Protein AF-A0A930MEM5-F1 (afdb_monomer_lite)

Secondary structure (DSSP, 8-state):
--EEEETTEEEE----TT-TT-S-GGG-S-HHHHHHHHHHHHSHHHHHHHHHHHHHHHHHHHHHHHHHHHHHHHHHHHHHHHHTT--HHHHHHHHT--HHHHHHHHHTT--

Foldseek 3Di:
DDFDDPDPDTPPPDLDDDDLPPPQLVPHPDVVSSVLSCCLRPPPVNVVVVVVVVVVVVVVVVVVCVVVVVVVVLLVVLVVCVVVVDDLVRSCVVVVHDSVVSVVSVVVVVD

Radius of gyration: 24.51 Å; chains: 1; bounding box: 54×25×56 Å

Structure (mmCIF, N/CA/C/O backbone):
data_AF-A0A930MEM5-F1
#
_entry.id   AF-A0A930MEM5-F1
#
loop_
_atom_site.group_PDB
_atom_site.id
_atom_site.type_symbol
_atom_site.label_atom_id
_atom_site.label_alt_id
_atom_site.label_comp_id
_atom_site.label_asym_id
_atom_site.label_entity_id
_atom_site.label_seq_id
_atom_site.pdbx_PDB_ins_code
_atom_site.Cartn_x
_atom_site.Cartn_y
_atom_site.Cartn_z
_atom_site.occupancy
_atom_site.B_iso_or_equiv
_atom_site.auth_seq_id
_atom_site.auth_comp_id
_atom_site.auth_asym_id
_atom_site.auth_atom_id
_atom_site.pdbx_PDB_model_num
ATOM 1 N N . MET A 1 1 ? 33.765 -7.103 -12.739 1.00 38.62 1 MET A N 1
ATOM 2 C CA . MET A 1 1 ? 32.690 -7.009 -11.730 1.00 38.62 1 MET A CA 1
ATOM 3 C C . MET A 1 1 ? 32.521 -5.532 -11.429 1.00 38.62 1 MET A C 1
ATOM 5 O O . MET A 1 1 ? 33.348 -4.987 -10.713 1.00 38.62 1 MET A O 1
ATOM 9 N N . PHE A 1 2 ? 31.564 -4.862 -12.070 1.00 33.53 2 PHE A N 1
ATOM 10 C CA . PHE A 1 2 ? 31.296 -3.450 -11.795 1.00 33.53 2 PHE A CA 1
ATOM 11 C C . PHE A 1 2 ? 30.128 -3.345 -10.818 1.00 33.53 2 PHE A C 1
ATOM 13 O O . PHE A 1 2 ? 29.073 -3.948 -11.015 1.00 33.53 2 PHE A O 1
ATOM 20 N N . THR A 1 3 ? 30.357 -2.628 -9.723 1.00 37.00 3 THR A N 1
ATOM 21 C CA . THR A 1 3 ? 29.376 -2.343 -8.681 1.00 37.00 3 THR A CA 1
ATOM 22 C C . THR A 1 3 ? 28.852 -0.924 -8.895 1.00 37.00 3 THR A C 1
ATOM 24 O O . THR A 1 3 ? 29.540 0.056 -8.627 1.00 37.00 3 THR A O 1
ATOM 27 N N . GLY A 1 4 ? 27.630 -0.803 -9.413 1.00 39.72 4 GLY A N 1
ATOM 28 C CA . GLY A 1 4 ? 26.894 0.463 -9.445 1.00 39.72 4 GLY A CA 1
ATOM 29 C C . GLY A 1 4 ? 25.936 0.541 -8.256 1.00 39.72 4 GLY A C 1
ATOM 30 O O . GLY A 1 4 ? 25.248 -0.435 -7.958 1.00 39.72 4 GLY A O 1
ATOM 31 N N . LYS A 1 5 ? 25.894 1.681 -7.558 1.00 32.31 5 LYS A N 1
ATOM 32 C CA . LYS A 1 5 ? 24.940 1.921 -6.463 1.00 32.31 5 LYS A CA 1
ATOM 33 C C . LYS A 1 5 ? 23.632 2.495 -7.009 1.00 32.31 5 LYS A C 1
ATOM 35 O O . LYS A 1 5 ? 23.664 3.496 -7.719 1.00 32.31 5 LYS A O 1
ATOM 40 N N . LEU A 1 6 ? 22.497 1.917 -6.612 1.00 35.53 6 LEU A N 1
ATOM 41 C CA . LEU A 1 6 ? 21.186 2.572 -6.665 1.00 35.53 6 LEU A CA 1
ATOM 42 C C . LEU A 1 6 ? 20.734 2.791 -5.211 1.00 35.53 6 LEU A C 1
ATOM 44 O O . LEU A 1 6 ? 20.148 1.907 -4.589 1.00 35.53 6 LEU A O 1
ATOM 48 N N . GLY A 1 7 ? 21.090 3.945 -4.641 1.00 51.25 7 GLY A N 1
ATOM 49 C CA . GLY A 1 7 ? 20.902 4.227 -3.211 1.00 51.25 7 GLY A CA 1
ATOM 50 C C . GLY A 1 7 ? 21.789 3.358 -2.304 1.00 51.25 7 GLY A C 1
ATOM 51 O O . GLY A 1 7 ? 22.950 3.102 -2.633 1.00 51.25 7 GLY A O 1
ATOM 52 N N . ASP A 1 8 ?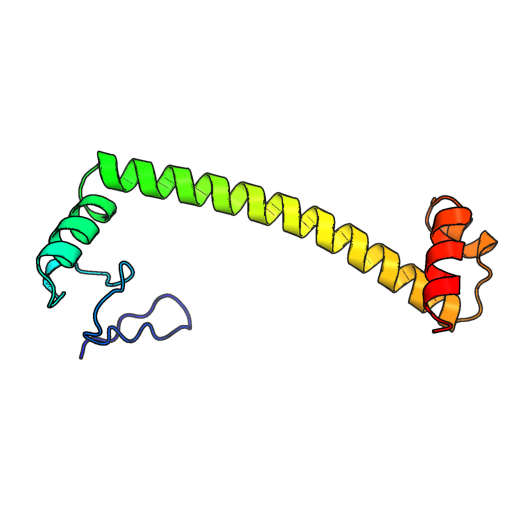 21.240 2.893 -1.176 1.00 35.03 8 ASP A N 1
ATOM 53 C CA . ASP A 1 8 ? 21.941 2.045 -0.190 1.00 35.03 8 ASP A CA 1
ATOM 54 C C . ASP A 1 8 ? 21.992 0.557 -0.578 1.00 35.03 8 ASP A C 1
ATOM 56 O O . ASP A 1 8 ? 22.630 -0.254 0.096 1.00 35.03 8 ASP A O 1
ATOM 60 N N . TYR A 1 9 ? 21.355 0.186 -1.691 1.00 33.84 9 TYR A N 1
ATOM 61 C CA . TYR A 1 9 ? 21.375 -1.175 -2.206 1.00 33.84 9 TYR A CA 1
ATOM 62 C C . TYR A 1 9 ? 22.519 -1.342 -3.209 1.00 33.84 9 TYR A C 1
ATOM 64 O O . TYR A 1 9 ? 22.575 -0.694 -4.260 1.00 33.84 9 TYR A O 1
ATOM 72 N N . ALA A 1 10 ? 23.444 -2.248 -2.892 1.00 32.66 10 ALA A N 1
ATOM 73 C CA . ALA A 1 10 ? 24.429 -2.726 -3.849 1.00 32.66 10 ALA A CA 1
ATOM 74 C C . ALA A 1 10 ? 23.713 -3.592 -4.898 1.00 32.66 10 ALA A C 1
ATOM 76 O O . ALA A 1 10 ? 23.394 -4.751 -4.637 1.00 32.66 10 ALA A O 1
ATOM 77 N N . ILE A 1 11 ? 23.459 -3.045 -6.091 1.00 39.72 11 ILE A N 1
ATOM 78 C CA . ILE A 1 11 ? 23.031 -3.862 -7.228 1.00 39.72 11 ILE A CA 1
ATOM 79 C C . ILE A 1 11 ? 24.284 -4.545 -7.759 1.00 39.72 11 ILE A C 1
ATOM 81 O O . ILE A 1 11 ? 25.068 -3.977 -8.522 1.00 39.72 11 ILE A O 1
ATOM 85 N N . ILE A 1 12 ? 24.503 -5.781 -7.317 1.00 40.81 12 ILE A N 1
ATOM 86 C CA . ILE A 1 12 ? 25.524 -6.621 -7.922 1.00 40.81 12 ILE A CA 1
ATOM 87 C C . ILE A 1 12 ? 24.994 -7.002 -9.304 1.00 40.81 12 ILE A C 1
ATOM 89 O O . ILE A 1 12 ? 24.070 -7.807 -9.426 1.00 40.81 12 ILE A O 1
ATOM 93 N N . CYS A 1 13 ? 25.574 -6.417 -10.354 1.00 41.31 13 CYS A N 1
ATOM 94 C CA . CYS A 1 13 ? 25.443 -6.932 -11.712 1.00 41.31 13 CYS A CA 1
ATOM 95 C C . CYS A 1 13 ? 26.208 -8.256 -11.777 1.00 41.31 13 CYS A C 1
ATOM 97 O O . CYS A 1 13 ? 27.338 -8.330 -12.261 1.00 41.31 13 CYS A O 1
ATOM 99 N N . TYR A 1 14 ? 25.623 -9.312 -11.215 1.00 39.59 14 TYR A N 1
ATOM 100 C CA . TYR A 1 14 ? 26.033 -10.646 -11.591 1.00 39.59 14 TYR A CA 1
ATOM 101 C C . TYR A 1 14 ? 25.688 -10.807 -13.063 1.00 39.59 14 TYR A C 1
ATOM 103 O O . TYR A 1 14 ? 24.614 -10.420 -13.522 1.00 39.59 14 TYR A O 1
ATOM 111 N N . ASN A 1 15 ? 26.614 -11.407 -13.796 1.00 44.12 15 ASN A N 1
ATOM 112 C CA . ASN A 1 15 ? 26.454 -11.802 -15.185 1.00 44.12 15 ASN A CA 1
ATOM 113 C C . ASN A 1 15 ? 25.467 -12.989 -15.331 1.00 44.12 15 ASN A C 1
ATOM 115 O O . ASN A 1 15 ? 25.673 -13.938 -16.087 1.00 44.12 15 ASN A O 1
ATOM 119 N N . THR A 1 16 ? 24.422 -12.984 -14.505 1.00 37.50 16 THR A N 1
ATOM 120 C CA . THR A 1 16 ? 23.406 -14.010 -14.355 1.00 37.50 16 THR A CA 1
ATOM 121 C C . THR A 1 16 ? 22.237 -13.644 -15.250 1.00 37.50 16 THR A C 1
ATOM 123 O O . THR A 1 16 ? 21.430 -12.780 -14.917 1.00 37.50 16 THR A O 1
ATOM 126 N N . TYR A 1 17 ? 22.220 -14.282 -16.420 1.00 43.81 17 TYR A N 1
ATOM 127 C CA . TYR A 1 17 ? 21.034 -14.816 -17.090 1.00 43.81 17 TYR A CA 1
ATOM 128 C C . TYR A 1 17 ? 19.694 -14.269 -16.541 1.00 43.81 17 TYR A C 1
ATOM 130 O O . TYR A 1 17 ? 19.150 -14.826 -15.592 1.00 43.81 17 TYR A O 1
ATOM 138 N N . GLY A 1 18 ? 19.149 -13.196 -17.132 1.00 48.84 18 GLY A N 1
ATOM 139 C CA . GLY A 1 18 ? 17.720 -12.860 -16.984 1.00 48.84 18 GLY A CA 1
ATOM 140 C C . GLY A 1 18 ? 17.337 -11.512 -16.364 1.00 48.84 18 GLY A C 1
ATOM 141 O O . GLY A 1 18 ? 16.150 -11.292 -16.149 1.00 48.84 18 GLY A O 1
ATOM 142 N N . ASN A 1 19 ? 18.270 -10.599 -16.081 1.00 55.50 19 ASN A N 1
ATOM 143 C CA . ASN A 1 19 ? 17.930 -9.356 -15.379 1.00 55.50 19 ASN A CA 1
ATOM 144 C C . ASN A 1 19 ? 17.910 -8.091 -16.275 1.00 55.50 19 ASN A C 1
ATOM 146 O O . ASN A 1 19 ? 18.964 -7.608 -16.686 1.00 55.50 19 ASN A O 1
ATOM 150 N N . ILE A 1 20 ? 16.726 -7.494 -16.490 1.00 63.22 20 ILE A N 1
ATOM 151 C CA . ILE A 1 20 ? 16.539 -6.191 -17.174 1.00 63.22 20 ILE A CA 1
ATOM 152 C C . ILE A 1 20 ? 17.053 -4.988 -16.359 1.00 63.22 20 ILE A C 1
ATOM 154 O O . ILE A 1 20 ? 17.141 -3.869 -16.868 1.00 63.22 20 ILE A O 1
ATOM 158 N N . PHE A 1 21 ? 17.421 -5.183 -15.090 1.00 67.62 21 PHE A N 1
ATOM 159 C CA . PHE A 1 21 ? 17.955 -4.121 -14.234 1.00 67.62 21 PHE A CA 1
ATOM 160 C C . PHE A 1 21 ? 19.434 -3.801 -14.507 1.00 67.62 21 PHE A C 1
ATOM 162 O O . PHE A 1 21 ? 19.939 -2.833 -13.946 1.00 67.62 21 PHE A O 1
ATOM 169 N N . CYS A 1 22 ? 20.120 -4.534 -15.398 1.00 73.06 22 CYS A N 1
ATOM 170 C CA . CYS A 1 22 ? 21.490 -4.202 -15.806 1.00 73.06 22 CYS A CA 1
ATOM 171 C C . C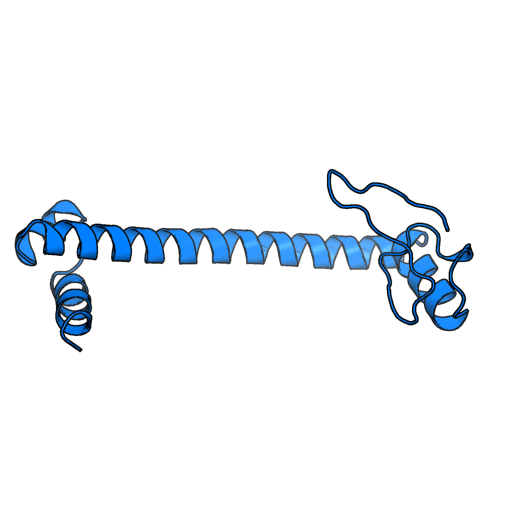YS A 1 22 ? 21.545 -2.788 -16.418 1.00 73.06 22 CYS A C 1
ATOM 173 O O . CYS A 1 22 ? 20.871 -2.557 -17.422 1.00 73.06 22 CYS A O 1
ATOM 175 N N . PRO A 1 23 ? 22.283 -1.822 -15.839 1.00 71.06 23 PRO A N 1
ATOM 176 C CA . PRO A 1 23 ? 22.223 -0.420 -16.254 1.00 71.06 23 PRO A CA 1
ATOM 177 C C . PRO A 1 23 ? 22.733 -0.202 -17.681 1.00 71.06 23 PRO A C 1
ATOM 179 O O . PRO A 1 23 ? 22.216 0.677 -18.361 1.00 71.06 23 PRO A O 1
ATOM 182 N N . ASN A 1 24 ? 23.683 -1.025 -18.133 1.00 79.62 24 ASN A N 1
ATOM 183 C CA . ASN A 1 24 ? 24.253 -0.969 -19.471 1.00 79.62 24 ASN A CA 1
ATOM 184 C C . ASN A 1 24 ? 23.949 -2.269 -20.241 1.00 79.62 24 ASN A C 1
ATOM 186 O O . ASN A 1 24 ? 24.584 -3.292 -19.974 1.00 79.62 24 ASN A O 1
ATOM 190 N N . PRO A 1 25 ? 23.017 -2.253 -21.211 1.00 81.38 25 PRO A N 1
ATOM 191 C CA . PRO A 1 25 ? 22.690 -3.429 -22.015 1.00 81.38 25 PRO A CA 1
ATOM 192 C C . PRO A 1 25 ? 23.897 -4.041 -22.743 1.00 81.38 25 PRO A C 1
ATOM 194 O O . PRO A 1 25 ? 23.939 -5.255 -22.930 1.00 81.38 25 PRO A O 1
ATOM 197 N N . ALA A 1 26 ? 24.904 -3.236 -23.106 1.00 82.88 26 ALA A N 1
ATOM 198 C CA . ALA A 1 26 ? 26.100 -3.705 -23.811 1.00 82.88 26 ALA A CA 1
ATOM 199 C C . ALA A 1 26 ? 27.011 -4.609 -22.956 1.00 82.88 26 ALA A C 1
ATOM 201 O O . ALA A 1 26 ? 27.862 -5.313 -23.495 1.00 82.88 26 ALA A O 1
ATOM 202 N N . GLU A 1 27 ? 26.837 -4.609 -21.632 1.00 81.06 27 GLU A N 1
ATOM 203 C CA . GLU A 1 27 ? 27.595 -5.454 -20.698 1.00 81.06 27 GLU A CA 1
ATOM 204 C C . GLU A 1 27 ? 26.908 -6.803 -20.416 1.00 81.06 27 GLU A C 1
ATOM 206 O O . GLU A 1 27 ? 27.404 -7.606 -19.623 1.00 81.06 27 GLU A O 1
ATOM 211 N N . MET A 1 28 ? 25.761 -7.072 -21.048 1.00 79.69 28 MET A N 1
ATOM 212 C CA . MET A 1 28 ? 24.996 -8.303 -20.850 1.00 79.69 28 MET A CA 1
ATOM 213 C C . MET A 1 28 ? 25.521 -9.440 -21.738 1.00 79.69 28 MET A C 1
ATOM 215 O O . MET A 1 28 ? 25.694 -9.277 -22.941 1.00 79.69 28 MET A O 1
ATOM 219 N N . ASN A 1 29 ? 25.692 -10.638 -21.169 1.00 79.31 29 ASN A N 1
ATOM 220 C CA . ASN A 1 29 ? 26.143 -11.815 -21.927 1.00 79.31 29 ASN A CA 1
ATOM 221 C C . ASN A 1 29 ? 25.134 -12.337 -22.966 1.00 79.31 29 ASN A C 1
ATOM 223 O O . ASN A 1 29 ? 25.538 -12.933 -23.961 1.00 79.31 29 ASN A O 1
ATOM 227 N N . TYR A 1 30 ? 23.829 -12.189 -22.712 1.00 82.81 30 TYR A N 1
ATOM 228 C CA . TYR A 1 30 ? 22.771 -12.709 -23.590 1.00 82.81 30 TYR A CA 1
ATOM 229 C C . TYR A 1 30 ? 22.371 -11.643 -24.581 1.00 82.81 30 TYR A C 1
ATOM 231 O O . TYR A 1 30 ? 21.699 -10.687 -24.198 1.00 82.81 30 TYR A O 1
ATOM 239 N N . LYS A 1 31 ? 22.748 -11.825 -25.847 1.00 83.94 31 LYS A N 1
ATOM 240 C CA . LYS A 1 31 ? 22.488 -10.841 -26.895 1.00 83.94 31 LYS A CA 1
ATOM 241 C C . LYS A 1 31 ? 20.998 -10.523 -27.027 1.00 83.94 31 LYS A C 1
ATOM 243 O O . LYS A 1 31 ? 20.628 -9.359 -27.087 1.00 83.94 31 LYS A O 1
ATOM 248 N N . GLU A 1 32 ? 20.131 -11.529 -27.005 1.00 86.50 32 GLU A N 1
ATOM 249 C CA . GLU A 1 32 ? 18.683 -11.336 -27.128 1.00 86.50 32 GLU A CA 1
ATOM 250 C C . GLU A 1 32 ? 18.123 -10.503 -25.968 1.00 86.50 32 GLU A C 1
ATOM 252 O O . GLU A 1 32 ? 17.247 -9.656 -26.153 1.00 86.50 32 GLU A O 1
ATOM 257 N N . LEU A 1 33 ? 18.651 -10.719 -24.760 1.00 82.56 33 LEU A N 1
ATOM 258 C CA . LEU A 1 33 ? 18.260 -9.961 -23.577 1.00 82.56 33 LEU A CA 1
ATOM 259 C C . LEU A 1 33 ? 18.861 -8.547 -23.589 1.00 82.56 33 LEU A C 1
ATOM 261 O O . LEU A 1 33 ? 18.180 -7.609 -23.178 1.00 82.56 33 LEU A O 1
ATOM 265 N N . ALA A 1 34 ? 20.092 -8.389 -24.079 1.00 84.62 34 ALA A N 1
ATOM 266 C CA . ALA A 1 34 ? 20.754 -7.103 -24.285 1.00 84.62 34 ALA A CA 1
ATOM 267 C C . ALA A 1 34 ? 19.951 -6.229 -25.255 1.00 84.62 34 ALA A C 1
ATOM 269 O O . ALA A 1 34 ? 19.580 -5.109 -24.912 1.00 84.62 34 ALA A O 1
ATOM 270 N N . ASP A 1 35 ? 19.585 -6.780 -26.415 1.00 89.38 35 ASP A N 1
ATOM 271 C CA . ASP A 1 35 ? 18.800 -6.094 -27.444 1.00 89.38 35 ASP A CA 1
ATOM 272 C C . ASP A 1 35 ? 17.442 -5.637 -26.881 1.00 89.38 35 ASP A C 1
ATOM 274 O O . ASP A 1 35 ? 17.013 -4.494 -27.064 1.00 89.38 35 ASP A O 1
ATOM 278 N N . ARG A 1 36 ? 16.766 -6.515 -26.129 1.00 88.00 36 ARG A N 1
ATOM 279 C CA . ARG A 1 36 ? 15.478 -6.198 -25.499 1.00 88.00 36 ARG A CA 1
ATOM 280 C C . ARG A 1 36 ? 15.613 -5.148 -24.394 1.00 88.00 36 ARG A C 1
ATOM 282 O O . ARG A 1 36 ? 14.751 -4.281 -24.276 1.00 88.00 36 ARG A O 1
ATOM 289 N N . THR A 1 37 ? 16.677 -5.213 -23.598 1.00 85.62 37 THR A N 1
ATOM 290 C CA . THR A 1 37 ? 16.942 -4.253 -22.516 1.00 85.62 37 THR A CA 1
ATOM 291 C C . THR A 1 37 ? 17.317 -2.882 -23.082 1.00 85.62 37 THR A C 1
ATOM 293 O O . THR A 1 37 ? 16.816 -1.880 -22.584 1.00 85.62 37 THR A O 1
ATOM 296 N N . SER A 1 38 ? 18.106 -2.824 -24.161 1.00 87.94 38 SER A N 1
ATOM 297 C CA . SER A 1 38 ? 18.394 -1.585 -24.899 1.00 87.94 38 SER A CA 1
ATOM 298 C C . SER A 1 38 ? 17.116 -0.958 -25.448 1.00 87.94 38 SER A C 1
ATOM 300 O O . SER A 1 38 ? 16.875 0.224 -25.213 1.00 87.94 38 SER A O 1
ATOM 302 N N . PHE A 1 39 ? 16.218 -1.742 -26.058 1.00 88.75 39 PHE A N 1
ATOM 303 C CA . PHE A 1 39 ? 14.923 -1.222 -26.507 1.00 88.75 39 PHE A CA 1
ATOM 304 C C . PHE A 1 39 ? 14.166 -0.496 -25.386 1.00 88.75 39 PHE A C 1
ATOM 306 O O . PHE A 1 39 ? 13.738 0.639 -25.570 1.00 88.75 39 PHE A O 1
ATOM 313 N N . PHE A 1 40 ? 14.044 -1.113 -24.211 1.00 85.06 40 PHE A N 1
ATOM 314 C CA . PHE A 1 40 ? 13.290 -0.538 -23.095 1.00 85.06 40 PHE A CA 1
ATOM 315 C C . PHE A 1 40 ? 13.993 0.617 -22.365 1.00 85.06 40 PHE A C 1
ATOM 317 O O . PHE A 1 40 ? 13.331 1.337 -21.621 1.00 85.06 40 PHE A O 1
ATOM 324 N N . LYS A 1 41 ? 15.306 0.804 -22.550 1.00 82.81 41 LYS A N 1
ATOM 325 C CA . LYS A 1 41 ? 16.091 1.832 -21.841 1.00 82.81 41 LYS A CA 1
ATOM 326 C C . LYS A 1 41 ? 16.539 2.999 -22.706 1.00 82.81 41 LYS A C 1
ATOM 328 O O . LYS A 1 41 ? 16.740 4.088 -22.184 1.00 82.81 41 LYS A O 1
ATOM 333 N N . GLU A 1 42 ? 16.724 2.765 -23.997 1.00 85.75 42 GLU A N 1
ATOM 334 C CA . GLU A 1 42 ? 17.391 3.708 -24.897 1.00 85.75 42 GLU A CA 1
ATOM 335 C C . GLU A 1 42 ? 16.472 4.156 -26.034 1.00 85.75 42 GLU A C 1
ATOM 337 O O . GLU A 1 42 ? 16.600 5.278 -26.520 1.00 85.75 42 GLU A O 1
ATOM 342 N N . GLN A 1 43 ? 15.525 3.313 -26.460 1.00 88.81 43 GLN A N 1
ATOM 343 C CA . GLN A 1 43 ? 14.599 3.667 -27.535 1.00 88.81 43 GLN A CA 1
ATOM 344 C C . GLN A 1 43 ? 13.348 4.332 -26.965 1.00 88.81 43 GLN A C 1
ATOM 346 O O . GLN A 1 43 ? 12.680 3.768 -26.102 1.00 88.81 43 GLN A O 1
ATOM 351 N N . GLU A 1 44 ? 12.983 5.495 -27.508 1.00 88.44 44 GLU A N 1
ATOM 352 C CA . GLU A 1 44 ? 11.874 6.335 -27.026 1.00 88.44 44 GLU A CA 1
ATOM 353 C C . GLU A 1 44 ? 10.575 5.547 -26.788 1.00 88.44 44 GLU A C 1
ATOM 355 O O . GLU A 1 44 ? 9.967 5.652 -25.726 1.00 88.44 44 GLU A O 1
ATOM 360 N N . LYS A 1 45 ? 10.185 4.679 -27.733 1.00 87.12 45 LYS A N 1
ATOM 361 C CA . LYS A 1 45 ? 8.982 3.838 -27.601 1.00 87.12 45 LYS A CA 1
ATOM 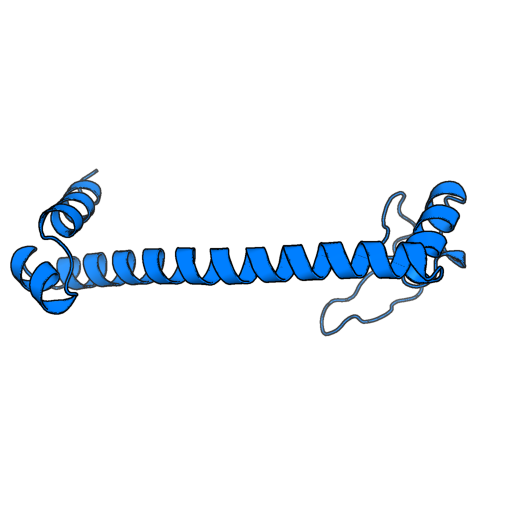362 C C . LYS A 1 45 ? 9.066 2.848 -26.438 1.00 87.12 45 LYS A C 1
ATOM 364 O O . LYS A 1 45 ? 8.069 2.617 -25.759 1.00 87.12 45 LYS A O 1
ATOM 369 N N . GLY A 1 46 ? 10.230 2.237 -26.231 1.00 81.75 46 GLY A N 1
ATOM 370 C CA . GLY A 1 46 ? 10.436 1.298 -25.133 1.00 81.75 46 GLY A CA 1
ATOM 371 C C . GLY A 1 46 ? 10.486 2.008 -23.785 1.00 81.75 46 GLY A C 1
ATOM 372 O O . GLY A 1 46 ? 9.858 1.538 -22.839 1.00 81.75 46 GLY A O 1
ATOM 373 N N . VAL A 1 47 ? 11.140 3.171 -23.725 1.00 82.94 47 VAL A N 1
ATOM 374 C CA . VAL A 1 47 ? 11.179 4.025 -22.531 1.00 82.94 47 VAL A CA 1
ATOM 375 C C . VAL A 1 47 ? 9.774 4.489 -22.152 1.00 82.94 47 VAL A C 1
ATOM 377 O O . VAL A 1 47 ? 9.377 4.295 -21.008 1.00 82.94 47 VAL A O 1
ATOM 380 N N . SER A 1 48 ? 8.992 5.017 -23.105 1.00 81.38 48 SER A N 1
ATOM 381 C CA . SER A 1 48 ? 7.607 5.458 -22.857 1.00 81.38 48 SER A CA 1
ATOM 382 C C . SER A 1 48 ? 6.759 4.323 -22.292 1.00 81.38 48 SER A C 1
ATOM 384 O O . SER A 1 48 ? 6.117 4.484 -21.259 1.00 81.38 48 SER A O 1
ATOM 386 N N . SER A 1 49 ? 6.840 3.134 -22.901 1.00 81.06 49 SER A N 1
ATOM 387 C CA . SER A 1 49 ? 6.083 1.967 -22.445 1.00 81.06 49 SER A CA 1
ATOM 388 C C . SER A 1 49 ? 6.433 1.563 -21.007 1.00 81.06 49 SER A C 1
ATOM 390 O O . SER A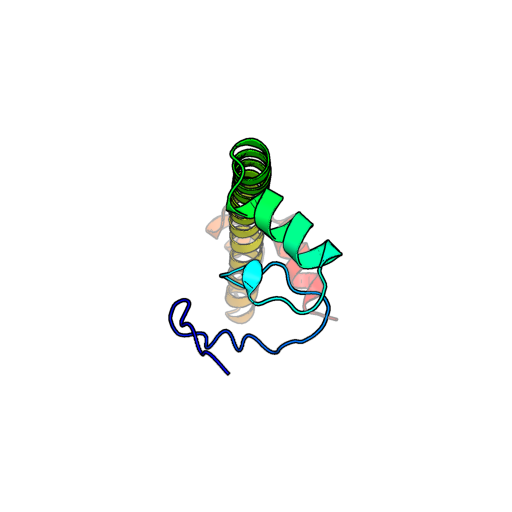 1 49 ? 5.536 1.251 -20.226 1.00 81.06 49 SER A O 1
ATOM 392 N N . VAL A 1 50 ? 7.718 1.581 -20.630 1.00 78.88 50 VAL A N 1
ATOM 393 C CA . VAL A 1 50 ? 8.131 1.276 -19.250 1.00 78.88 50 VAL A CA 1
ATOM 394 C C . VAL A 1 50 ? 7.691 2.375 -18.286 1.00 78.88 50 VAL A C 1
ATOM 396 O O . VAL A 1 50 ? 7.208 2.052 -17.202 1.00 78.88 50 VAL A O 1
ATOM 399 N N . CYS A 1 51 ? 7.822 3.649 -18.662 1.00 81.75 51 CYS A N 1
ATOM 400 C CA . CYS A 1 51 ? 7.376 4.775 -17.841 1.00 81.75 51 CYS A CA 1
ATOM 401 C C . CYS A 1 51 ? 5.878 4.687 -17.531 1.00 81.75 51 CYS A C 1
ATOM 403 O O . CYS A 1 51 ? 5.508 4.726 -16.360 1.00 81.75 51 CYS A O 1
ATOM 405 N N . GLU A 1 52 ? 5.040 4.466 -18.545 1.00 82.19 52 GLU A N 1
ATOM 406 C CA . GLU A 1 52 ? 3.588 4.309 -18.388 1.00 82.19 52 GLU A CA 1
ATOM 407 C C . GLU A 1 52 ? 3.244 3.168 -17.416 1.00 82.19 52 GLU A C 1
ATOM 409 O O . GLU A 1 52 ? 2.511 3.363 -16.445 1.00 82.19 52 GLU A O 1
ATOM 414 N N . ILE A 1 53 ? 3.850 1.988 -17.601 1.00 83.62 53 ILE A N 1
ATOM 415 C CA . ILE A 1 53 ? 3.636 0.832 -16.714 1.00 83.62 53 ILE A CA 1
ATOM 416 C C . ILE A 1 53 ? 4.061 1.151 -15.274 1.00 83.62 53 ILE A C 1
ATOM 418 O O . ILE A 1 53 ? 3.376 0.770 -14.318 1.00 83.62 53 ILE A O 1
ATOM 422 N N . MET A 1 54 ? 5.195 1.832 -15.099 1.00 80.88 54 MET A N 1
ATOM 423 C CA . MET A 1 54 ? 5.703 2.198 -13.778 1.00 80.88 54 MET A CA 1
ATOM 424 C C . MET A 1 54 ? 4.808 3.232 -13.095 1.00 80.88 54 MET A C 1
ATOM 426 O O . MET A 1 54 ? 4.552 3.113 -11.897 1.00 80.88 54 MET A O 1
ATOM 430 N N . GLU A 1 55 ? 4.294 4.214 -13.830 1.00 86.88 55 GLU A N 1
ATOM 431 C CA . GLU A 1 55 ? 3.343 5.203 -13.319 1.00 86.88 55 GLU A CA 1
ATOM 432 C C . GLU A 1 55 ? 2.042 4.551 -12.851 1.00 86.88 55 GLU A C 1
ATOM 434 O O . GLU A 1 55 ? 1.594 4.811 -11.728 1.00 86.88 55 GLU A O 1
ATOM 439 N N . GLU A 1 56 ? 1.484 3.634 -13.642 1.00 89.62 56 GLU A N 1
ATOM 440 C CA . GLU A 1 56 ? 0.305 2.855 -13.260 1.00 89.62 56 GLU A CA 1
ATOM 441 C C . GLU A 1 56 ? 0.560 1.966 -12.039 1.00 89.62 56 GLU A C 1
ATOM 443 O O . GLU A 1 56 ? -0.282 1.868 -11.140 1.00 89.62 56 GLU A O 1
ATOM 448 N N . LEU A 1 57 ? 1.716 1.297 -11.986 1.00 85.75 57 LEU A N 1
ATOM 449 C CA . LEU A 1 57 ? 2.102 0.467 -10.846 1.00 85.75 57 LEU A CA 1
ATOM 450 C C . LEU A 1 57 ? 2.238 1.313 -9.576 1.00 85.75 57 LEU A C 1
ATOM 452 O O . LEU A 1 57 ? 1.727 0.928 -8.524 1.00 85.75 57 LEU A O 1
ATOM 456 N N . MET A 1 58 ? 2.870 2.484 -9.670 1.00 88.06 58 MET A N 1
ATOM 457 C CA . MET A 1 58 ? 2.998 3.421 -8.555 1.00 88.06 58 MET A CA 1
ATOM 458 C C . MET A 1 58 ? 1.637 3.960 -8.107 1.00 88.06 58 MET A C 1
ATOM 460 O O . MET A 1 58 ? 1.381 4.049 -6.906 1.00 88.06 58 MET A O 1
ATOM 464 N N . ALA A 1 59 ? 0.750 4.307 -9.042 1.00 92.38 59 ALA A N 1
ATOM 465 C CA . ALA A 1 59 ? -0.594 4.780 -8.727 1.00 92.38 59 ALA A CA 1
ATOM 466 C C . ALA A 1 59 ? -1.412 3.708 -7.990 1.00 92.38 59 ALA A C 1
ATOM 468 O O . ALA A 1 59 ? -1.953 3.986 -6.915 1.00 92.38 59 ALA A O 1
ATOM 469 N N . ARG A 1 60 ? -1.423 2.472 -8.509 1.00 92.94 60 ARG A N 1
ATOM 470 C CA . ARG A 1 60 ? -2.072 1.322 -7.859 1.00 92.94 60 ARG A CA 1
ATOM 471 C C . ARG A 1 60 ? -1.474 1.040 -6.486 1.00 92.94 60 ARG A C 1
ATOM 473 O O . ARG A 1 60 ? -2.212 0.944 -5.510 1.00 92.94 60 ARG A O 1
ATOM 480 N N . GLY A 1 61 ? -0.146 1.000 -6.387 1.00 95.12 61 GLY A N 1
ATOM 481 C CA . GLY A 1 61 ? 0.561 0.774 -5.128 1.00 95.12 61 GLY A CA 1
ATOM 482 C C . GLY A 1 61 ? 0.215 1.816 -4.061 1.00 95.12 61 GLY A C 1
ATOM 483 O O . GLY A 1 61 ? -0.056 1.453 -2.917 1.00 95.12 61 GLY A O 1
ATOM 484 N N . ARG A 1 62 ? 0.138 3.104 -4.428 1.00 95.44 62 ARG A N 1
ATOM 485 C CA . ARG A 1 62 ? -0.304 4.168 -3.508 1.00 95.44 62 ARG A CA 1
ATOM 486 C C . ARG A 1 62 ? -1.747 3.968 -3.055 1.00 95.44 62 ARG A C 1
ATOM 488 O O . ARG A 1 62 ? -2.029 4.084 -1.864 1.00 95.44 62 ARG A O 1
ATOM 495 N N . GLN A 1 63 ? -2.658 3.671 -3.979 1.00 96.94 63 GLN A N 1
ATOM 496 C CA . GLN A 1 63 ? -4.071 3.472 -3.655 1.00 96.94 63 GLN A CA 1
ATOM 497 C C . GLN A 1 63 ? -4.274 2.267 -2.728 1.00 96.94 63 GLN A C 1
ATOM 499 O O . GLN A 1 63 ? -4.957 2.379 -1.705 1.00 96.94 63 GLN A O 1
ATOM 504 N N . GLU A 1 64 ? -3.647 1.135 -3.050 1.00 96.44 64 GLU A N 1
ATOM 505 C CA . GLU A 1 64 ? -3.679 -0.063 -2.216 1.00 96.44 64 GLU A CA 1
ATOM 506 C C . GLU A 1 64 ? -3.056 0.185 -0.846 1.00 96.44 64 GLU A C 1
ATOM 508 O O . GLU A 1 64 ? -3.650 -0.196 0.160 1.00 96.44 64 GLU A O 1
ATOM 513 N N . GLY A 1 65 ? -1.897 0.847 -0.793 1.00 97.38 65 GLY A N 1
ATOM 514 C CA . GLY A 1 65 ? -1.208 1.170 0.453 1.00 97.38 65 GLY A CA 1
ATOM 515 C C . GLY A 1 65 ? -2.060 2.040 1.374 1.00 97.38 65 GLY A C 1
ATOM 516 O O . GLY A 1 65 ? -2.211 1.725 2.552 1.00 97.38 65 GLY A O 1
ATOM 517 N N . LEU A 1 66 ? -2.704 3.080 0.836 1.00 96.94 66 LEU A N 1
ATOM 518 C CA . LEU A 1 66 ? -3.627 3.924 1.599 1.00 96.94 66 LEU A CA 1
ATOM 519 C C . LEU A 1 66 ? -4.852 3.142 2.097 1.00 96.94 66 LEU A C 1
ATOM 521 O O . LEU A 1 66 ? -5.293 3.341 3.228 1.00 96.94 66 LEU A O 1
ATOM 525 N N . SER A 1 67 ? -5.414 2.258 1.270 1.00 95.75 67 SER A N 1
ATOM 526 C CA . SER A 1 67 ? -6.580 1.452 1.652 1.00 95.75 67 SER A CA 1
ATOM 527 C C . SER A 1 67 ? -6.244 0.412 2.724 1.00 95.75 67 SER A C 1
ATOM 529 O O . SER A 1 67 ? -6.959 0.299 3.726 1.00 95.75 67 SER A O 1
ATOM 531 N N . LYS A 1 68 ? -5.145 -0.329 2.535 1.00 95.62 68 LYS A N 1
ATOM 532 C CA . LYS A 1 68 ? -4.640 -1.326 3.488 1.00 95.62 68 LYS A CA 1
ATOM 533 C C . LYS A 1 68 ? -4.256 -0.653 4.803 1.00 95.62 68 LYS A C 1
ATOM 535 O O . LYS A 1 68 ? -4.776 -1.053 5.837 1.00 95.62 68 LYS A O 1
ATOM 540 N N . GLY A 1 69 ? -3.491 0.440 4.753 1.00 96.69 69 GLY A N 1
ATOM 541 C CA . GLY A 1 69 ? -3.073 1.194 5.937 1.00 96.69 69 GLY A CA 1
ATOM 542 C C . GLY A 1 69 ? -4.248 1.678 6.789 1.00 96.69 69 GLY A C 1
ATOM 543 O O . GLY A 1 69 ? -4.268 1.423 7.990 1.00 96.69 69 GLY A O 1
ATOM 544 N N . ARG A 1 70 ? -5.283 2.280 6.180 1.00 93.50 70 ARG A N 1
ATOM 545 C CA . ARG A 1 70 ? -6.498 2.688 6.916 1.00 93.50 70 ARG A CA 1
ATOM 546 C C . ARG A 1 70 ? -7.211 1.506 7.575 1.00 93.50 70 ARG A C 1
ATOM 548 O O . ARG A 1 70 ? -7.697 1.625 8.697 1.00 93.50 70 ARG A O 1
ATOM 555 N N . THR A 1 71 ? -7.293 0.374 6.880 1.00 92.00 71 THR A N 1
ATOM 556 C CA . THR A 1 71 ? -7.983 -0.825 7.380 1.00 92.00 71 THR A CA 1
ATOM 557 C C . THR A 1 71 ? -7.209 -1.473 8.530 1.00 92.00 71 THR A C 1
ATOM 559 O O . THR A 1 71 ? -7.792 -1.816 9.561 1.00 92.00 71 THR A O 1
ATOM 562 N N . GLU A 1 72 ? -5.892 -1.608 8.380 1.00 94.81 72 GLU A N 1
ATOM 563 C CA . GLU A 1 72 ? -4.994 -2.166 9.393 1.00 94.81 72 GLU A CA 1
ATOM 564 C C . GLU A 1 72 ? -4.933 -1.284 10.640 1.00 94.81 72 GLU A C 1
ATOM 566 O O . GLU A 1 72 ? -5.088 -1.793 11.751 1.00 94.81 72 GLU A O 1
ATOM 571 N N . GLU A 1 73 ? -4.792 0.033 10.471 1.00 94.69 73 GLU A N 1
ATOM 572 C CA . GLU A 1 73 ? -4.809 0.990 11.577 1.00 94.69 73 GLU A CA 1
ATOM 573 C C . GLU A 1 73 ? -6.139 0.936 12.335 1.00 94.69 73 GLU A C 1
ATOM 575 O O . GLU A 1 73 ? -6.146 0.834 13.565 1.00 94.69 73 GLU A O 1
ATOM 580 N N . ARG A 1 74 ? -7.271 0.944 11.615 1.00 92.00 74 ARG A N 1
ATOM 581 C CA . ARG A 1 74 ? -8.606 0.826 12.217 1.00 92.00 74 ARG A CA 1
ATOM 582 C C . ARG A 1 74 ? -8.717 -0.450 13.047 1.00 92.00 74 ARG A C 1
ATOM 584 O O . ARG A 1 74 ? -9.078 -0.388 14.223 1.00 92.00 74 ARG A O 1
ATOM 591 N N . ARG A 1 75 ? -8.350 -1.600 12.472 1.00 93.75 75 ARG A N 1
ATOM 592 C CA . ARG A 1 75 ? -8.360 -2.892 13.174 1.00 93.75 75 ARG A CA 1
ATOM 593 C C . ARG A 1 75 ? -7.456 -2.867 14.408 1.00 93.75 75 ARG A C 1
ATOM 595 O O . ARG A 1 75 ? -7.877 -3.300 15.479 1.00 93.75 75 ARG A O 1
ATOM 602 N N . HIS A 1 76 ? -6.236 -2.352 14.281 1.00 94.94 76 HIS A N 1
ATOM 603 C CA . HIS A 1 76 ? -5.282 -2.264 15.384 1.00 94.94 76 HIS A CA 1
ATOM 604 C C . HIS A 1 76 ? -5.805 -1.377 16.524 1.00 94.94 76 HIS A C 1
ATOM 606 O O . HIS A 1 76 ? -5.729 -1.760 17.694 1.00 94.94 76 HIS A O 1
ATOM 612 N N . ASN A 1 77 ? -6.400 -0.227 16.199 1.00 94.62 77 ASN A N 1
ATOM 613 C CA . ASN A 1 77 ? -6.993 0.676 17.182 1.00 94.62 77 ASN A CA 1
ATOM 614 C C . ASN A 1 77 ? -8.153 0.023 17.940 1.00 94.62 77 ASN A C 1
ATOM 616 O O . ASN A 1 77 ? -8.154 0.067 19.171 1.00 94.62 77 ASN A O 1
ATOM 620 N N . ILE A 1 78 ? -9.065 -0.655 17.236 1.00 95.12 78 ILE A N 1
ATOM 621 C CA . ILE A 1 78 ? -10.168 -1.409 17.852 1.00 95.12 78 ILE A CA 1
ATOM 622 C C . ILE A 1 78 ? -9.619 -2.472 18.808 1.00 95.12 78 ILE A C 1
ATOM 624 O O . ILE A 1 78 ? -9.993 -2.513 19.980 1.00 95.12 78 ILE A O 1
ATOM 628 N N . LEU A 1 79 ? -8.674 -3.300 18.351 1.00 93.69 79 LEU A N 1
ATOM 629 C CA . LEU A 1 79 ? -8.098 -4.375 19.167 1.00 93.69 79 LEU A CA 1
ATOM 630 C C . LEU A 1 79 ? -7.380 -3.851 20.418 1.00 93.69 79 LEU A C 1
ATOM 632 O O . LEU A 1 79 ? -7.480 -4.476 21.481 1.00 93.69 79 LEU A O 1
ATOM 636 N N . ARG A 1 80 ? -6.694 -2.709 20.296 1.00 95.50 80 ARG A N 1
ATOM 637 C CA . ARG A 1 80 ? -5.998 -2.021 21.391 1.00 95.50 80 ARG A CA 1
ATOM 638 C C . ARG A 1 80 ? -6.966 -1.390 22.394 1.00 95.50 80 ARG A C 1
ATOM 640 O O . ARG A 1 80 ? -6.683 -1.384 23.590 1.00 95.50 80 ARG A O 1
ATOM 647 N N . MET A 1 81 ? -8.097 -0.855 21.940 1.00 95.88 81 MET A N 1
ATOM 648 C CA . MET A 1 81 ? -9.145 -0.345 22.830 1.00 95.88 81 MET A CA 1
ATOM 649 C C . MET A 1 81 ? -9.838 -1.491 23.575 1.00 95.88 81 MET A C 1
ATOM 651 O O . MET A 1 81 ? -9.982 -1.419 24.795 1.00 95.88 81 MET A O 1
ATOM 655 N N . LEU A 1 82 ? -10.148 -2.592 22.880 1.00 94.75 82 LEU A N 1
ATOM 656 C CA . LEU A 1 82 ? -10.688 -3.809 23.495 1.00 94.75 82 LEU A CA 1
ATOM 657 C C . LEU A 1 82 ? -9.741 -4.372 24.565 1.00 94.75 82 LEU A C 1
ATOM 659 O O . LEU A 1 82 ? -10.185 -4.733 25.648 1.00 94.75 82 LEU A O 1
ATOM 663 N N . SER A 1 83 ? -8.423 -4.412 24.314 1.00 94.12 83 SER A N 1
ATOM 664 C CA . SER A 1 83 ? -7.458 -4.872 25.331 1.00 94.12 83 SER A CA 1
ATOM 665 C C . SER A 1 83 ? -7.362 -3.952 26.549 1.00 94.12 83 SER A C 1
ATOM 667 O O . SER A 1 83 ? -6.892 -4.383 27.594 1.00 94.12 83 SER A O 1
ATOM 669 N N . LYS A 1 84 ? -7.795 -2.693 26.426 1.00 96.12 84 LYS A N 1
ATOM 670 C CA . LYS A 1 84 ? -7.890 -1.740 27.540 1.00 96.12 84 LYS A CA 1
ATOM 671 C C . LYS A 1 84 ? -9.244 -1.799 28.262 1.00 96.12 84 LYS A C 1
ATOM 673 O O . LYS A 1 84 ? -9.495 -0.959 29.119 1.00 96.12 84 LYS A O 1
ATOM 678 N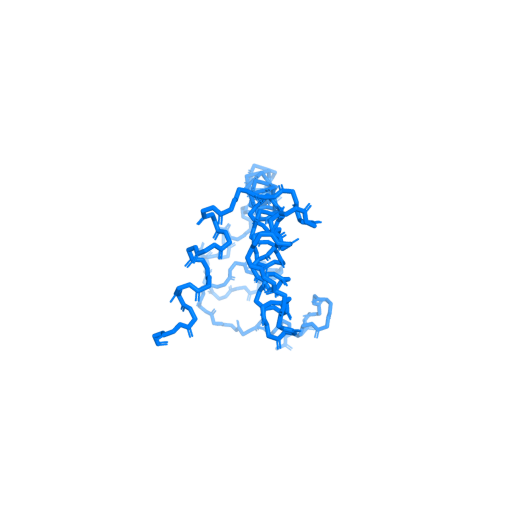 N . GLY A 1 85 ? -10.110 -2.757 27.918 1.00 94.69 85 GLY A N 1
ATOM 679 C CA . GLY A 1 85 ? -11.406 -2.964 28.569 1.00 94.69 85 GLY A CA 1
ATOM 680 C C . GLY A 1 85 ? -12.518 -2.021 28.105 1.00 94.69 85 GLY A C 1
ATOM 681 O O . GLY A 1 85 ? -13.538 -1.918 28.779 1.00 94.69 85 GLY A O 1
ATOM 682 N N . LYS A 1 86 ? -12.342 -1.323 26.974 1.00 96.06 86 LYS A N 1
ATOM 683 C CA . LYS A 1 86 ? -13.406 -0.504 26.373 1.00 96.06 86 LYS A CA 1
ATOM 684 C C . LYS A 1 86 ? -14.527 -1.3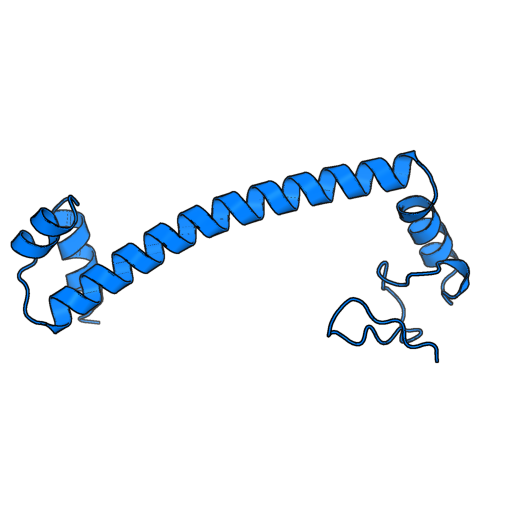97 25.838 1.00 96.06 86 LYS A C 1
ATOM 686 O O . LYS A 1 86 ? -14.250 -2.449 25.258 1.00 96.06 86 LYS A O 1
ATOM 691 N N . SER A 1 87 ? -15.778 -0.971 26.017 1.00 96.44 87 SER A N 1
ATOM 692 C CA . SER A 1 87 ? -16.935 -1.696 25.474 1.00 96.44 87 SER A CA 1
ATOM 693 C C . SER A 1 87 ? -17.017 -1.544 23.952 1.00 96.44 87 SER A C 1
ATOM 695 O O . SER A 1 87 ? -16.523 -0.566 23.391 1.00 96.44 87 SER A O 1
ATOM 697 N N . THR A 1 88 ? -17.650 -2.497 23.265 1.00 96.00 88 THR A N 1
ATOM 698 C CA . THR A 1 88 ? -17.838 -2.428 21.805 1.00 96.00 88 THR A CA 1
ATOM 699 C C . THR A 1 88 ? -18.653 -1.203 21.383 1.00 96.00 88 THR A C 1
ATOM 701 O O . THR A 1 88 ? -18.320 -0.595 20.371 1.00 96.00 88 THR A O 1
ATOM 704 N N . ALA A 1 89 ? -19.650 -0.804 22.182 1.00 96.56 89 ALA A N 1
ATOM 705 C CA . ALA A 1 89 ? -20.438 0.412 21.974 1.00 96.56 89 ALA A CA 1
ATOM 706 C C . ALA A 1 89 ? -19.582 1.681 22.083 1.00 96.56 89 ALA A C 1
ATOM 708 O O . ALA A 1 89 ? -19.568 2.491 21.166 1.00 96.56 89 ALA A O 1
ATOM 709 N N . GLU A 1 90 ? -18.777 1.805 23.142 1.00 96.81 90 GLU A N 1
ATOM 710 C CA . GLU A 1 90 ? -17.894 2.967 23.318 1.00 96.81 90 GLU A CA 1
ATOM 711 C C . GLU A 1 90 ? -16.858 3.079 22.187 1.00 96.81 90 GLU A C 1
ATOM 713 O O . GLU A 1 90 ? -16.539 4.173 21.735 1.00 96.81 90 GLU A O 1
ATOM 718 N N . ILE A 1 91 ? -16.332 1.951 21.697 1.00 96.75 91 ILE A N 1
ATOM 719 C CA . ILE A 1 91 ? -15.393 1.938 20.565 1.00 96.75 91 ILE A CA 1
ATOM 720 C C . ILE A 1 91 ? -16.085 2.361 19.264 1.00 96.75 91 ILE A C 1
ATOM 722 O O . ILE A 1 91 ? -15.480 3.089 18.478 1.00 96.75 91 ILE A O 1
ATOM 726 N N . ALA A 1 92 ? -17.317 1.896 19.036 1.00 96.69 92 ALA A N 1
ATOM 727 C CA . ALA A 1 92 ? -18.112 2.261 17.869 1.00 96.69 92 ALA A CA 1
ATOM 728 C C . ALA A 1 92 ? -18.351 3.776 17.818 1.00 96.69 92 ALA A C 1
ATOM 730 O O . ALA A 1 92 ? -18.093 4.397 16.788 1.00 96.69 92 ALA A O 1
ATOM 731 N N . ASP A 1 93 ? -18.716 4.365 18.959 1.00 96.94 93 ASP A N 1
ATOM 732 C CA . ASP A 1 93 ? -18.933 5.806 19.101 1.00 96.94 93 ASP A CA 1
ATOM 733 C C . ASP A 1 93 ? -17.629 6.608 18.933 1.00 96.94 93 ASP A C 1
ATOM 735 O O . ASP A 1 93 ? -17.600 7.614 18.228 1.00 96.94 93 ASP A O 1
ATOM 739 N N . LEU A 1 94 ? -16.520 6.167 19.545 1.00 95.62 94 LEU A N 1
ATOM 740 C CA . LEU A 1 94 ? -15.229 6.873 19.486 1.00 95.62 94 LEU A CA 1
ATOM 741 C C . LEU A 1 94 ? -14.593 6.882 18.092 1.00 95.62 94 LEU A C 1
ATOM 743 O O . LEU A 1 94 ? -13.846 7.806 17.767 1.00 95.62 94 LEU A O 1
ATOM 747 N N . LEU A 1 95 ? -14.804 5.821 17.313 1.00 93.69 95 LEU A N 1
ATOM 748 C CA . LEU A 1 95 ? -14.191 5.644 15.995 1.00 93.69 95 LEU A CA 1
ATOM 749 C C . LEU A 1 95 ? -15.163 5.914 14.840 1.00 93.69 95 LEU A C 1
ATOM 751 O O . LEU A 1 95 ? -14.754 5.754 13.690 1.00 93.69 95 LEU A O 1
ATOM 755 N N . ASP A 1 96 ? -16.402 6.310 15.147 1.00 94.81 96 ASP A N 1
ATOM 756 C CA . ASP A 1 96 ? -17.492 6.533 14.190 1.00 94.81 96 ASP A CA 1
ATOM 757 C C . ASP A 1 96 ? -17.624 5.373 13.188 1.00 94.81 96 ASP A C 1
ATOM 759 O O . ASP A 1 96 ? -17.516 5.517 11.967 1.00 94.81 96 ASP A O 1
ATOM 763 N N . ILE A 1 97 ? -17.760 4.164 13.735 1.00 91.75 97 ILE A N 1
ATOM 764 C CA . ILE A 1 97 ? -17.878 2.919 12.973 1.00 91.75 97 ILE A CA 1
ATOM 765 C C . ILE A 1 97 ? -19.093 2.123 13.439 1.00 91.75 97 ILE A C 1
ATOM 767 O O . ILE A 1 97 ? -19.413 2.121 14.628 1.00 91.75 97 ILE A O 1
ATOM 771 N N . PRO A 1 98 ? -19.760 1.385 12.538 1.00 94.75 98 PRO A N 1
ATOM 772 C CA . PRO A 1 98 ? -20.919 0.589 12.909 1.00 94.75 98 PRO A CA 1
ATOM 773 C C . PRO A 1 98 ? -20.599 -0.430 14.008 1.00 94.75 98 PRO A C 1
ATOM 775 O O . PRO A 1 98 ? -19.628 -1.184 13.910 1.00 94.75 98 PRO A O 1
ATOM 778 N N . LEU A 1 99 ? -21.472 -0.528 15.016 1.00 95.12 99 LEU A N 1
ATOM 779 C CA . LEU A 1 99 ? -21.302 -1.454 16.143 1.00 95.12 99 LEU A CA 1
ATOM 780 C C . LEU A 1 99 ? -21.036 -2.900 15.689 1.00 95.12 99 LEU A C 1
ATOM 782 O O . LEU A 1 99 ? -20.139 -3.563 16.207 1.00 95.12 99 LEU A O 1
ATOM 786 N N . HIS A 1 100 ? -21.760 -3.367 14.669 1.00 94.25 100 HIS A N 1
ATOM 787 C CA . HIS A 1 100 ? -21.604 -4.723 14.141 1.00 94.25 100 HIS A CA 1
ATOM 788 C C . HIS A 1 100 ? -20.192 -5.003 13.583 1.00 94.25 100 HIS A C 1
ATOM 790 O O . HIS A 1 100 ? -19.718 -6.140 13.672 1.00 94.25 100 HIS A O 1
ATOM 796 N N . GLU A 1 101 ? -19.493 -3.990 13.050 1.00 91.81 101 GLU A N 1
ATOM 797 C CA . GLU A 1 101 ? -18.106 -4.126 12.583 1.00 91.81 101 GLU A CA 1
ATOM 798 C C . GLU A 1 101 ? -17.159 -4.340 13.767 1.00 91.81 101 GLU A C 1
ATOM 800 O O . GLU A 1 101 ? -16.339 -5.263 13.748 1.00 91.81 101 GLU A O 1
ATOM 805 N N . VAL A 1 102 ? -17.312 -3.550 14.834 1.00 94.56 102 VAL A N 1
ATOM 806 C CA . VAL A 1 102 ? -16.512 -3.678 16.063 1.00 94.56 102 VAL A CA 1
ATOM 807 C C . VAL A 1 102 ? -16.720 -5.046 16.706 1.00 94.56 102 VAL A C 1
ATOM 809 O O . VAL A 1 102 ? -15.757 -5.719 17.078 1.00 94.56 102 VAL A O 1
ATOM 812 N N . GLU A 1 103 ? -17.969 -5.495 16.796 1.00 93.69 103 GLU A N 1
ATOM 813 C CA . GLU A 1 103 ? -18.300 -6.802 17.357 1.00 93.69 103 GLU A CA 1
ATOM 814 C C . GLU A 1 103 ? -17.743 -7.960 16.522 1.00 93.69 103 GLU A C 1
ATOM 816 O O . GLU A 1 103 ? -17.284 -8.955 17.083 1.00 93.69 103 GLU A O 1
ATOM 821 N N . SER A 1 104 ? -17.747 -7.844 15.189 1.00 91.44 104 SER A N 1
ATOM 822 C CA . SER A 1 104 ? -17.159 -8.866 14.313 1.00 91.44 104 SER A CA 1
ATOM 823 C C . SER A 1 104 ? -15.661 -9.055 14.585 1.00 91.44 104 SER A C 1
ATOM 825 O O . SER A 1 104 ? -15.184 -10.187 14.691 1.00 91.44 104 SER A O 1
ATOM 827 N N . LEU A 1 105 ? -14.937 -7.952 14.801 1.00 89.06 105 LEU A N 1
ATOM 828 C CA . LEU A 1 105 ? -13.514 -7.958 15.138 1.00 89.06 105 LEU A CA 1
ATOM 829 C C . LEU A 1 105 ? -13.255 -8.455 16.563 1.00 89.06 105 LEU A C 1
ATOM 831 O O . LEU A 1 105 ? -12.262 -9.145 16.792 1.00 89.06 105 LEU A O 1
ATOM 835 N N . ALA A 1 106 ? -14.146 -8.143 17.507 1.00 88.25 106 ALA A N 1
ATOM 836 C CA . ALA A 1 106 ? -14.069 -8.644 18.875 1.00 88.25 106 ALA A CA 1
ATOM 837 C C . ALA A 1 106 ? -14.248 -10.171 18.934 1.00 88.25 106 ALA A C 1
ATOM 839 O O . ALA A 1 106 ? -13.461 -10.845 19.595 1.00 88.25 106 ALA A O 1
ATOM 840 N N . ARG A 1 107 ? -15.219 -10.725 18.190 1.00 87.06 107 ARG A N 1
ATOM 841 C CA . ARG A 1 107 ? -15.457 -12.180 18.099 1.00 87.06 107 ARG A CA 1
ATOM 842 C C . ARG A 1 107 ? -14.282 -12.929 17.468 1.00 87.06 107 ARG A C 1
ATOM 844 O O . ARG A 1 107 ? -13.925 -14.005 17.932 1.00 87.06 107 ARG A O 1
ATOM 851 N N . GLY A 1 108 ? -13.643 -12.345 16.453 1.00 75.00 108 GLY A N 1
ATOM 852 C CA . GLY A 1 108 ? -12.458 -12.924 15.807 1.00 75.00 108 GLY A CA 1
ATOM 853 C C . GLY A 1 108 ? -11.192 -12.960 16.677 1.00 75.00 108 GLY A C 1
ATOM 854 O O . GLY A 1 108 ? -10.187 -13.508 16.240 1.00 75.00 108 GLY A O 1
ATOM 855 N N . LYS A 1 109 ? -11.215 -12.371 17.883 1.00 60.03 109 LYS A N 1
ATOM 856 C CA . LYS A 1 109 ? -10.124 -12.415 18.875 1.00 60.03 109 LYS A CA 1
ATOM 857 C C . LYS A 1 109 ? -10.216 -13.636 19.806 1.00 60.03 109 LYS A C 1
ATOM 859 O O . LYS A 1 109 ? -9.284 -13.887 20.561 1.00 60.03 109 LYS A O 1
ATOM 864 N N . SER A 1 110 ? -11.349 -14.342 19.795 1.00 50.75 110 SER A N 1
ATOM 865 C CA . SER A 1 110 ? -11.669 -15.449 20.709 1.00 50.75 110 SER A CA 1
ATOM 866 C C . SER A 1 110 ? -11.378 -16.844 20.135 1.00 50.75 110 SER A C 1
ATOM 868 O O . SER A 1 110 ? -11.806 -17.826 20.738 1.00 50.75 110 SER A O 1
ATOM 870 N N . ALA A 1 111 ? -10.701 -16.929 18.985 1.00 41.16 111 ALA A N 1
ATOM 871 C CA . ALA A 1 111 ? -10.314 -18.172 18.314 1.00 41.16 111 ALA A CA 1
ATOM 872 C C . ALA A 1 111 ? -8.795 -18.370 18.343 1.00 41.16 111 ALA A C 1
ATOM 874 O O . ALA A 1 111 ? -8.076 -17.349 18.236 1.00 41.16 111 ALA A O 1
#

Sequence (111 aa):
MFTGKLGDYAIICYNTYGNIFCPNPAEMNYKELADRTSFFKEQEKGVSSVCEIMEELMARGRQEGLSKGRTEERRHNILRMLSKGKSTAEIADLLDIPLHEVESLARGKSA

pLDDT: mean 79.63, std 20.34, range [32.31, 97.38]